Protein AF-A0A932XG18-F1 (afdb_monomer_lite)

Foldseek 3Di:
DEQEAECAAPPCHLVNSVVVCVVVVHHYHYQYPAYPCNCVPPVVSVCVVVVVVCVVVVD

Radius of gyration: 11.42 Å; chains: 1; bounding box: 26×27×24 Å

Secondary structure (DSSP, 8-state):
-EEEEETT-SSS-HHHHHHHHHHTTPEEEEETT--S-HHHH-HHHHHHHHHHHHHHHH-

Structure (mmCIF, N/CA/C/O backbone):
data_AF-A0A932XG18-F1
#
_entry.id   AF-A0A932XG18-F1
#
loop_
_atom_site.group_PDB
_atom_site.id
_atom_site.type_symbol
_atom_site.label_atom_id
_atom_site.label_alt_id
_atom_site.label_comp_id
_atom_site.label_asym_id
_atom_site.label_entity_id
_atom_site.label_seq_id
_atom_site.pdbx_PDB_ins_code
_atom_site.Cartn_x
_atom_site.Cartn_y
_atom_site.Cartn_z
_atom_site.occupancy
_atom_site.B_iso_or_equiv
_atom_site.auth_seq_id
_atom_site.auth_comp_id
_atom_site.auth_asym_id
_atom_site.auth_atom_id
_atom_site.pdbx_PDB_model_num
ATOM 1 N N . LEU A 1 1 ? -9.115 -6.368 6.974 1.00 94.25 1 LEU A N 1
ATOM 2 C CA . LEU A 1 1 ? -7.729 -6.524 6.473 1.00 94.25 1 LEU A CA 1
ATOM 3 C C . LEU A 1 1 ? -7.543 -5.612 5.271 1.00 94.25 1 LEU A C 1
ATOM 5 O O . LEU A 1 1 ? -8.382 -5.647 4.375 1.00 94.25 1 LEU A O 1
ATOM 9 N N . TYR A 1 2 ? -6.465 -4.836 5.264 1.00 97.81 2 TYR A N 1
ATOM 10 C CA . TYR A 1 2 ? -6.060 -3.981 4.151 1.00 97.81 2 TYR A CA 1
ATOM 11 C C . TYR A 1 2 ? -4.737 -4.476 3.572 1.00 97.81 2 TYR A C 1
ATOM 13 O O . TYR A 1 2 ? -3.835 -4.822 4.331 1.00 97.81 2 TYR A O 1
ATOM 21 N N . VAL A 1 3 ? -4.633 -4.509 2.245 1.00 97.88 3 VAL A N 1
ATOM 22 C CA . VAL A 1 3 ? -3.400 -4.820 1.513 1.00 97.88 3 VAL A CA 1
ATOM 23 C C . VAL A 1 3 ? -3.075 -3.625 0.627 1.00 97.88 3 VAL A C 1
ATOM 25 O O . VAL A 1 3 ? -3.798 -3.346 -0.330 1.00 97.88 3 VAL A O 1
ATOM 28 N N . LEU A 1 4 ? -2.007 -2.909 0.972 1.00 97.75 4 LEU A N 1
ATOM 29 C CA . LEU A 1 4 ? -1.504 -1.766 0.218 1.00 97.75 4 LEU A CA 1
ATOM 30 C C . LEU A 1 4 ? -0.319 -2.237 -0.629 1.00 97.75 4 LEU A C 1
ATOM 32 O O . LEU A 1 4 ? 0.546 -2.945 -0.118 1.00 97.75 4 LEU A O 1
ATOM 36 N N . SER A 1 5 ? -0.268 -1.851 -1.902 1.00 98.00 5 SER A N 1
ATOM 37 C CA . SER A 1 5 ? 0.812 -2.238 -2.819 1.00 98.00 5 SER A CA 1
ATOM 38 C C . SER A 1 5 ? 1.279 -1.043 -3.635 1.00 98.00 5 SER A C 1
ATOM 40 O O . SER A 1 5 ? 0.451 -0.276 -4.124 1.00 98.00 5 SER A O 1
ATOM 42 N N . GLY A 1 6 ? 2.595 -0.879 -3.761 1.00 97.75 6 GLY A N 1
ATOM 43 C CA . GLY A 1 6 ? 3.188 0.110 -4.655 1.00 97.75 6 GLY A CA 1
ATOM 44 C C . GLY A 1 6 ? 3.032 -0.289 -6.122 1.00 97.75 6 GLY A C 1
ATOM 45 O O . GLY A 1 6 ? 3.201 -1.455 -6.476 1.00 97.75 6 GLY A O 1
ATOM 46 N N . GLU A 1 7 ? 2.725 0.683 -6.979 1.00 97.56 7 GLU A N 1
ATOM 47 C CA . GLU A 1 7 ? 2.563 0.511 -8.428 1.00 97.56 7 GLU A CA 1
ATOM 48 C C . GLU A 1 7 ? 3.743 -0.199 -9.108 1.00 97.56 7 GLU A C 1
ATOM 50 O O . GLU A 1 7 ? 3.528 -1.023 -9.998 1.00 97.56 7 GLU A O 1
ATOM 55 N N . TYR A 1 8 ? 4.973 0.080 -8.671 1.00 96.19 8 TYR A N 1
ATOM 56 C CA . TYR A 1 8 ? 6.191 -0.500 -9.244 1.00 96.19 8 TYR A CA 1
ATOM 57 C C . TYR A 1 8 ? 6.985 -1.366 -8.252 1.00 96.19 8 TYR A C 1
ATOM 59 O O . TYR A 1 8 ? 8.186 -1.580 -8.435 1.00 96.19 8 TYR A O 1
ATOM 67 N N . ASP A 1 9 ? 6.336 -1.912 -7.216 1.00 96.19 9 ASP A N 1
ATOM 68 C CA . ASP A 1 9 ? 6.966 -2.909 -6.343 1.00 96.19 9 ASP A CA 1
ATOM 69 C C . ASP A 1 9 ? 7.238 -4.212 -7.117 1.00 96.19 9 ASP A C 1
ATOM 71 O O . ASP A 1 9 ? 6.335 -4.996 -7.419 1.00 96.19 9 ASP A O 1
ATOM 75 N N . TYR A 1 10 ? 8.509 -4.457 -7.443 1.00 91.50 10 TYR A N 1
ATOM 76 C CA . TYR A 1 10 ? 8.926 -5.647 -8.187 1.00 91.50 10 TYR A CA 1
ATOM 77 C C . TYR A 1 10 ? 8.886 -6.935 -7.351 1.00 91.50 10 TYR A C 1
ATOM 79 O O . TYR A 1 10 ? 8.825 -8.028 -7.913 1.00 91.50 10 TYR A O 1
ATOM 87 N N . SER A 1 11 ? 8.967 -6.824 -6.023 1.00 94.19 11 SER A N 1
ATOM 88 C CA . SER A 1 11 ? 9.056 -7.967 -5.110 1.00 94.19 11 SER A CA 1
ATOM 89 C C . SER A 1 11 ? 7.676 -8.469 -4.673 1.00 94.19 11 SER A C 1
ATOM 91 O O . SER A 1 11 ? 7.497 -9.664 -4.438 1.00 94.19 11 SER A O 1
ATOM 93 N N . ALA A 1 12 ? 6.693 -7.565 -4.624 1.00 94.31 12 ALA A N 1
ATOM 94 C CA .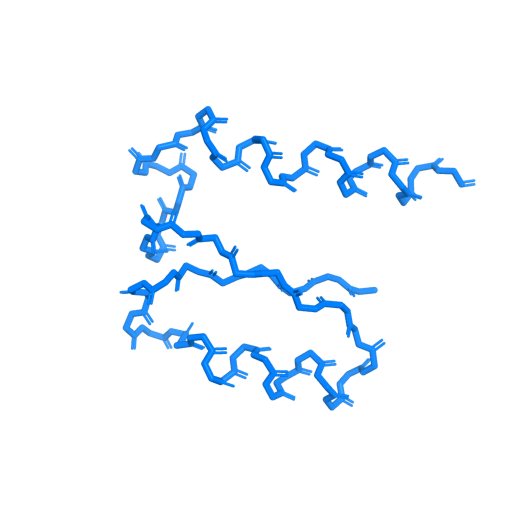 ALA A 1 12 ? 5.303 -7.827 -4.274 1.00 94.31 12 ALA A CA 1
ATOM 95 C C . ALA A 1 12 ? 4.363 -7.058 -5.217 1.00 94.31 12 ALA A C 1
ATOM 97 O O . ALA A 1 12 ? 3.713 -6.084 -4.834 1.00 94.31 12 ALA A O 1
ATOM 98 N N . THR A 1 13 ? 4.305 -7.515 -6.473 1.00 97.12 13 THR A N 1
ATOM 99 C CA . THR A 1 13 ? 3.587 -6.816 -7.553 1.00 97.12 13 THR A CA 1
ATOM 100 C C . THR A 1 13 ? 2.123 -6.499 -7.205 1.00 97.12 13 THR A C 1
ATOM 102 O O . THR A 1 13 ? 1.485 -7.270 -6.473 1.00 97.12 13 THR A O 1
ATOM 105 N N . PRO A 1 14 ? 1.533 -5.438 -7.794 1.00 97.81 14 PRO A N 1
ATOM 106 C CA . PRO A 1 14 ? 0.117 -5.113 -7.617 1.00 97.81 14 PRO A CA 1
ATOM 107 C C . PRO A 1 14 ? -0.820 -6.295 -7.858 1.00 97.81 14 PRO A C 1
ATOM 109 O O . PRO A 1 14 ? -1.775 -6.490 -7.110 1.00 97.81 14 PRO A O 1
ATOM 112 N N . GLN A 1 15 ? -0.515 -7.127 -8.858 1.00 98.00 15 GLN A N 1
ATOM 113 C CA . GLN A 1 15 ? -1.313 -8.301 -9.200 1.00 98.00 15 GLN A CA 1
ATOM 114 C C . GLN A 1 15 ? -1.303 -9.344 -8.074 1.00 98.00 15 GLN A C 1
ATOM 116 O O . GLN A 1 15 ? -2.358 -9.813 -7.652 1.00 98.00 15 GLN A O 1
ATOM 121 N N . MET A 1 16 ? -0.117 -9.659 -7.537 1.00 98.00 16 MET A N 1
ATOM 122 C CA . MET A 1 16 ? 0.035 -10.600 -6.421 1.00 98.00 16 MET A CA 1
ATOM 123 C C . MET A 1 16 ? -0.679 -10.092 -5.168 1.00 98.00 16 MET A C 1
ATOM 125 O O . MET A 1 16 ? -1.377 -10.848 -4.492 1.00 98.00 16 MET A O 1
ATOM 129 N N . SER A 1 17 ? -0.533 -8.801 -4.881 1.00 97.94 17 SER A N 1
ATOM 130 C CA . SER A 1 17 ? -1.154 -8.146 -3.733 1.00 97.94 17 SER A CA 1
ATOM 131 C C . SER A 1 17 ? -2.682 -8.100 -3.850 1.00 97.94 17 SER A C 1
ATOM 133 O O . SER A 1 17 ? -3.389 -8.366 -2.875 1.00 97.94 17 SER A O 1
ATOM 135 N N . GLN A 1 18 ? -3.208 -7.833 -5.048 1.00 98.25 18 GLN A N 1
ATOM 136 C CA . GLN A 1 18 ? -4.642 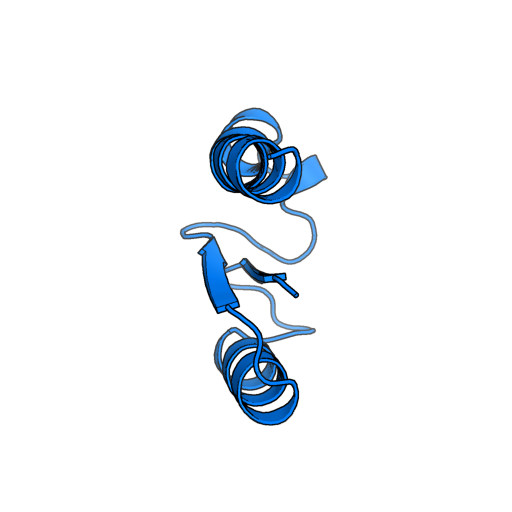-7.861 -5.326 1.00 98.25 18 GLN A CA 1
ATOM 137 C C . GLN A 1 18 ? -5.220 -9.272 -5.165 1.00 98.25 18 GLN A C 1
ATOM 139 O O . GLN A 1 18 ? -6.270 -9.444 -4.537 1.00 98.25 18 GLN A O 1
ATOM 144 N N . ASP A 1 19 ? -4.533 -10.289 -5.686 1.00 98.31 19 ASP A N 1
ATOM 145 C CA . ASP A 1 19 ? -4.958 -11.680 -5.539 1.00 98.31 19 ASP A CA 1
ATOM 146 C C . ASP A 1 19 ? -4.912 -12.126 -4.074 1.00 98.31 19 ASP A C 1
ATOM 148 O O . ASP A 1 19 ? -5.842 -12.786 -3.606 1.00 98.31 19 ASP A O 1
ATOM 152 N N . ALA A 1 20 ? -3.891 -11.725 -3.312 1.00 98.06 20 ALA A N 1
ATOM 153 C CA . ALA A 1 20 ? -3.818 -11.991 -1.878 1.00 98.06 20 ALA A CA 1
ATOM 154 C C . ALA A 1 20 ? -4.985 -11.341 -1.118 1.00 98.06 20 ALA A C 1
ATOM 156 O O . ALA A 1 20 ? -5.652 -12.010 -0.326 1.00 98.06 20 ALA A O 1
ATOM 157 N N . ALA A 1 21 ? -5.289 -10.069 -1.399 1.00 98.25 21 ALA A N 1
ATOM 158 C CA . ALA A 1 21 ? -6.427 -9.378 -0.797 1.00 98.25 21 ALA A CA 1
ATOM 159 C C . ALA A 1 21 ? -7.744 -10.111 -1.086 1.00 98.25 21 ALA A C 1
ATOM 161 O O . ALA A 1 21 ? -8.527 -10.344 -0.167 1.00 98.25 21 ALA A O 1
ATOM 162 N N . ARG A 1 22 ? -7.959 -10.550 -2.335 1.00 98.12 22 ARG A N 1
ATOM 163 C CA . ARG A 1 22 ? -9.148 -11.321 -2.723 1.00 98.12 22 ARG A CA 1
ATOM 164 C C . ARG A 1 22 ? -9.253 -12.636 -1.947 1.00 98.12 22 ARG A C 1
ATOM 166 O O . ARG A 1 22 ? -10.315 -12.921 -1.402 1.00 98.12 22 ARG A O 1
ATOM 173 N N . HIS A 1 23 ? -8.178 -13.421 -1.875 1.00 98.31 23 HIS A N 1
ATOM 174 C CA . HIS A 1 23 ? -8.185 -14.711 -1.171 1.00 98.31 23 HIS A CA 1
ATOM 175 C C . HIS A 1 23 ? -8.412 -14.570 0.337 1.00 98.31 23 HIS A C 1
ATOM 177 O O . HIS A 1 23 ? -9.026 -15.440 0.949 1.00 98.31 23 HIS A O 1
ATOM 183 N N . LEU A 1 24 ? -7.941 -13.475 0.934 1.00 97.75 24 LEU A N 1
ATOM 184 C CA . LEU A 1 24 ? -8.081 -13.200 2.363 1.00 97.75 24 LEU A CA 1
ATOM 185 C C . LEU A 1 24 ? -9.375 -12.443 2.714 1.00 97.75 24 LEU A C 1
ATOM 187 O O . LEU A 1 24 ? -9.589 -12.126 3.883 1.00 97.75 24 LEU A O 1
ATOM 191 N N . GLY A 1 25 ? -10.226 -12.119 1.730 1.00 97.62 25 GLY A N 1
ATOM 192 C CA . GLY A 1 25 ? -11.427 -11.302 1.939 1.00 97.62 25 GLY A CA 1
ATOM 193 C C . GLY A 1 25 ? -11.120 -9.871 2.406 1.00 97.62 25 GLY A C 1
ATOM 194 O O . GLY A 1 25 ? -11.900 -9.276 3.148 1.00 97.62 25 GLY A O 1
ATOM 195 N N . GLY A 1 26 ? -9.956 -9.337 2.031 1.00 96.88 26 GLY A N 1
ATOM 196 C CA . GLY A 1 26 ? -9.484 -7.998 2.377 1.00 96.88 26 GLY A CA 1
ATOM 197 C C . GLY A 1 26 ? -9.756 -6.945 1.300 1.00 96.88 26 GLY A C 1
ATOM 198 O O . GLY A 1 26 ? -10.182 -7.244 0.185 1.00 96.88 26 GLY A O 1
ATOM 199 N N . LYS A 1 27 ? -9.466 -5.687 1.641 1.00 98.00 27 LYS A N 1
ATOM 200 C CA . LYS A 1 27 ? -9.508 -4.543 0.722 1.00 98.00 27 LYS A CA 1
ATOM 201 C C . LYS A 1 27 ? -8.117 -4.314 0.119 1.00 98.00 27 LYS A C 1
ATOM 203 O O . LYS A 1 27 ? -7.130 -4.275 0.854 1.00 98.00 27 LYS A O 1
ATOM 208 N N . PHE A 1 28 ? -8.048 -4.170 -1.202 1.00 98.25 28 PHE A N 1
ATOM 209 C CA . PHE A 1 28 ? -6.818 -3.843 -1.928 1.00 98.25 28 PHE A CA 1
ATOM 210 C C . PHE A 1 28 ? -6.738 -2.341 -2.201 1.00 98.25 28 PHE A C 1
ATOM 212 O O . PHE A 1 28 ? -7.727 -1.745 -2.629 1.00 98.25 28 PHE A O 1
ATOM 219 N N . VAL A 1 29 ? -5.561 -1.755 -1.994 1.00 98.12 29 VAL A N 1
ATOM 220 C CA . VAL A 1 29 ? -5.268 -0.352 -2.296 1.00 98.12 29 VAL A CA 1
ATOM 221 C C . VAL A 1 29 ? -3.980 -0.285 -3.108 1.00 98.12 29 VAL A C 1
ATOM 223 O O . VAL A 1 29 ? -2.923 -0.726 -2.654 1.00 98.12 29 VAL A O 1
ATOM 226 N N . LEU A 1 30 ? -4.071 0.286 -4.308 1.00 98.06 30 LEU A N 1
ATOM 227 C CA . LEU A 1 30 ? -2.906 0.603 -5.124 1.00 98.06 30 LEU A CA 1
ATOM 228 C C . LEU A 1 30 ? -2.377 1.984 -4.729 1.00 98.06 30 LEU A C 1
ATOM 230 O O . LEU A 1 30 ? -3.115 2.968 -4.771 1.00 98.06 30 LEU A O 1
ATOM 234 N N . MET A 1 31 ? -1.103 2.048 -4.362 1.00 97.69 31 MET A N 1
ATOM 235 C CA . MET A 1 31 ? -0.390 3.296 -4.124 1.00 97.69 31 MET A CA 1
ATOM 236 C C . MET A 1 31 ? 0.341 3.681 -5.410 1.00 97.69 31 MET A C 1
ATOM 238 O O . MET A 1 31 ? 1.367 3.096 -5.760 1.00 97.69 31 MET A O 1
ATOM 242 N N . GLU A 1 32 ? -0.232 4.631 -6.142 1.00 96.81 32 GLU 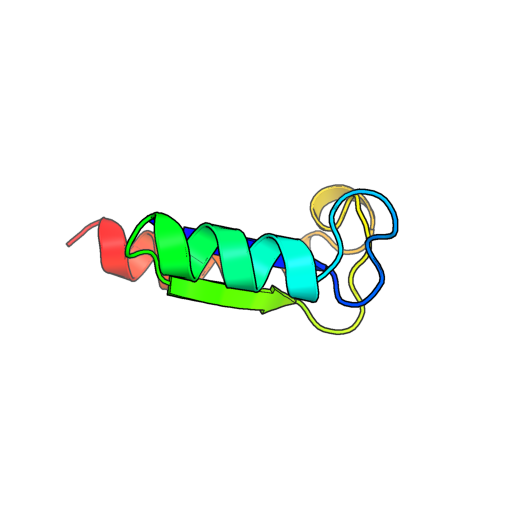A N 1
ATOM 243 C CA . GLU A 1 32 ? 0.319 5.107 -7.412 1.00 96.81 32 GLU A CA 1
ATOM 244 C C . GLU A 1 32 ? 1.666 5.797 -7.197 1.00 96.81 32 GLU A C 1
ATOM 246 O O . GLU A 1 32 ? 1.842 6.515 -6.208 1.00 96.81 32 GLU A O 1
ATOM 251 N N . GLN A 1 33 ? 2.591 5.620 -8.146 1.00 95.25 33 GLN A N 1
ATOM 252 C CA . GLN A 1 33 ? 3.947 6.175 -8.107 1.00 95.25 33 GLN A CA 1
ATOM 253 C C . GLN A 1 33 ? 4.712 5.826 -6.821 1.00 95.25 33 GLN A C 1
ATOM 255 O O . GLN A 1 33 ? 5.483 6.636 -6.314 1.00 95.25 33 GLN A O 1
ATOM 260 N N . MET A 1 34 ? 4.495 4.613 -6.309 1.00 97.06 34 MET A N 1
ATOM 261 C CA . MET A 1 34 ? 5.204 4.077 -5.151 1.00 97.06 34 MET A CA 1
ATOM 262 C C . MET A 1 34 ? 5.879 2.748 -5.461 1.00 97.06 34 MET A C 1
ATOM 264 O O . MET A 1 34 ? 5.338 1.916 -6.195 1.00 97.06 34 MET A O 1
ATOM 268 N N . GLY A 1 35 ? 7.041 2.546 -4.843 1.00 95.50 35 GLY A N 1
ATOM 269 C CA . GLY A 1 35 ? 7.817 1.321 -4.929 1.00 95.50 35 GLY A CA 1
ATOM 270 C C . GLY A 1 35 ? 7.637 0.397 -3.739 1.00 95.50 35 GLY A C 1
ATOM 271 O O . GLY A 1 35 ? 6.584 0.340 -3.103 1.00 95.50 35 GLY A O 1
ATOM 272 N N . HIS A 1 36 ? 8.703 -0.345 -3.454 1.00 95.81 36 HIS A N 1
ATOM 273 C CA . HIS A 1 36 ? 8.738 -1.329 -2.377 1.00 95.81 36 HIS A CA 1
ATOM 274 C C . HIS A 1 36 ? 8.857 -0.684 -0.990 1.00 95.81 36 HIS A C 1
ATOM 276 O O . HIS A 1 36 ? 8.383 -1.242 0.000 1.00 95.81 36 HIS A O 1
ATOM 282 N N . PHE A 1 37 ? 9.455 0.509 -0.907 1.00 95.50 37 PHE A N 1
ATOM 283 C CA . PHE A 1 37 ? 9.654 1.224 0.352 1.00 95.50 37 PHE A CA 1
ATOM 284 C C . PHE A 1 37 ? 8.932 2.578 0.344 1.00 95.50 37 PHE A C 1
ATOM 286 O O . PHE A 1 37 ? 9.572 3.614 0.526 1.00 95.50 37 PHE A O 1
ATOM 293 N N . PRO A 1 38 ? 7.593 2.611 0.197 1.00 95.25 38 PRO A N 1
ATOM 294 C CA . PRO A 1 38 ? 6.830 3.856 0.054 1.00 95.25 38 PRO A CA 1
ATOM 295 C C . PRO A 1 38 ? 7.015 4.813 1.239 1.00 95.25 38 PRO A C 1
ATOM 297 O O . PRO A 1 38 ? 7.061 6.025 1.065 1.00 95.25 38 PRO A O 1
ATOM 300 N N . MET A 1 39 ? 7.194 4.268 2.444 1.00 95.00 39 MET A N 1
ATOM 301 C CA . MET A 1 39 ? 7.458 5.031 3.665 1.00 95.00 39 MET A CA 1
ATOM 302 C C . MET A 1 39 ? 8.824 5.731 3.682 1.00 95.00 39 MET A C 1
ATOM 304 O O . MET A 1 39 ? 9.006 6.662 4.457 1.00 95.00 39 MET A O 1
ATOM 308 N N . GLY A 1 40 ? 9.790 5.250 2.894 1.00 95.88 40 GLY A N 1
ATOM 309 C CA . GLY A 1 40 ? 11.119 5.846 2.754 1.00 95.88 40 GLY A CA 1
ATOM 310 C C . GLY A 1 40 ? 11.275 6.671 1.478 1.00 95.88 40 GLY A C 1
ATOM 311 O O . GLY A 1 40 ? 12.021 7.644 1.483 1.00 95.88 40 GLY A O 1
ATOM 312 N N . GLU A 1 41 ? 10.574 6.292 0.408 1.00 93.25 41 GLU A N 1
ATOM 313 C CA . GLU A 1 41 ? 10.572 6.995 -0.877 1.00 93.25 41 GLU A CA 1
ATOM 314 C C . GLU A 1 41 ? 9.807 8.324 -0.780 1.00 93.25 41 GLU A C 1
ATOM 316 O O . GLU A 1 41 ? 10.367 9.361 -1.120 1.00 93.25 41 GLU A O 1
ATOM 321 N N . GLU A 1 42 ? 8.567 8.302 -0.273 1.00 95.38 42 GLU A N 1
ATOM 322 C CA . GLU A 1 42 ? 7.676 9.472 -0.209 1.00 95.38 42 GLU A CA 1
ATOM 323 C C . GLU A 1 42 ? 6.761 9.415 1.039 1.00 95.38 42 GLU A C 1
ATOM 325 O O . GLU A 1 42 ? 5.567 9.090 0.945 1.00 95.38 42 GLU A O 1
ATOM 330 N N . PRO A 1 43 ? 7.288 9.738 2.239 1.00 96.56 43 PRO A N 1
ATOM 331 C CA . PRO A 1 43 ? 6.589 9.534 3.512 1.00 96.56 43 PRO A CA 1
ATOM 332 C C . PRO A 1 43 ? 5.229 10.241 3.611 1.00 96.56 43 PRO A C 1
ATOM 334 O O . PRO A 1 43 ? 4.273 9.672 4.138 1.00 96.56 43 PRO A O 1
ATOM 337 N N . GLU A 1 44 ? 5.124 11.472 3.098 1.00 97.25 44 GLU A N 1
ATOM 338 C CA . GLU A 1 44 ? 3.889 12.269 3.158 1.00 97.25 44 GLU A CA 1
ATOM 339 C C . GLU A 1 44 ? 2.777 11.659 2.300 1.00 97.25 44 GLU A C 1
ATOM 341 O O . GLU A 1 44 ? 1.624 11.559 2.725 1.00 97.25 44 GL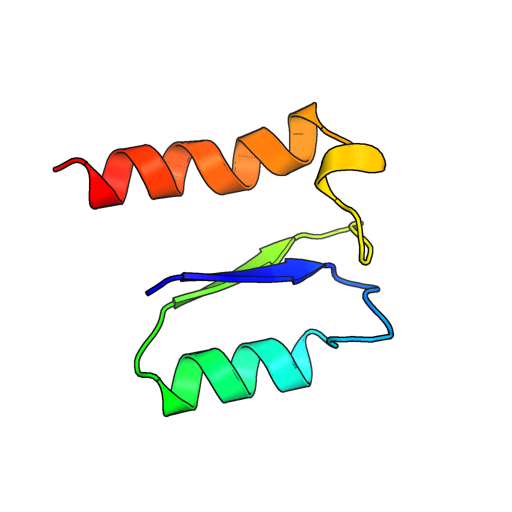U A O 1
ATOM 346 N N . ARG A 1 45 ? 3.125 11.194 1.098 1.00 96.75 45 ARG A N 1
ATOM 347 C CA . ARG A 1 45 ? 2.165 10.554 0.201 1.00 96.75 45 ARG A CA 1
ATOM 348 C C . ARG A 1 45 ? 1.819 9.144 0.664 1.00 96.75 45 ARG A C 1
ATOM 350 O O . ARG A 1 45 ? 0.673 8.741 0.537 1.00 96.75 45 ARG A O 1
ATOM 357 N N . PHE A 1 46 ? 2.754 8.405 1.256 1.00 97.75 46 PHE A N 1
ATOM 358 C CA . PHE A 1 46 ? 2.417 7.151 1.928 1.00 97.75 46 PHE A CA 1
ATOM 359 C C . PHE A 1 46 ? 1.403 7.380 3.060 1.00 97.75 46 PHE A C 1
ATOM 361 O O . PHE A 1 46 ? 0.395 6.676 3.142 1.00 97.75 46 PHE A O 1
ATOM 368 N N . ALA A 1 47 ? 1.622 8.402 3.895 1.00 97.56 47 ALA A N 1
ATOM 369 C CA . ALA A 1 47 ? 0.706 8.744 4.978 1.00 97.56 47 ALA A CA 1
ATOM 370 C C . ALA A 1 47 ? -0.703 9.088 4.468 1.00 97.56 47 ALA A C 1
ATOM 372 O O . ALA A 1 47 ? -1.678 8.669 5.088 1.00 97.56 47 ALA A O 1
ATOM 373 N N . SER A 1 48 ? -0.837 9.757 3.315 1.00 97.62 48 SER A N 1
ATOM 374 C CA . SER A 1 48 ? -2.155 10.079 2.748 1.00 97.62 48 SER A CA 1
ATOM 375 C C . SER A 1 48 ? -2.975 8.846 2.339 1.00 97.62 48 SER A C 1
ATOM 377 O O . SER A 1 48 ? -4.204 8.907 2.371 1.00 97.62 48 SER A O 1
ATOM 379 N N . TYR A 1 49 ? -2.332 7.713 2.028 1.00 97.81 49 TYR A N 1
ATOM 380 C CA . TYR A 1 49 ? -3.020 6.432 1.823 1.00 97.81 49 TYR A CA 1
ATOM 381 C C . TYR A 1 49 ? -3.397 5.745 3.142 1.00 97.81 49 TYR A C 1
ATOM 383 O O . TYR A 1 49 ? -4.442 5.102 3.221 1.00 97.81 49 TYR A O 1
ATOM 391 N N . VAL A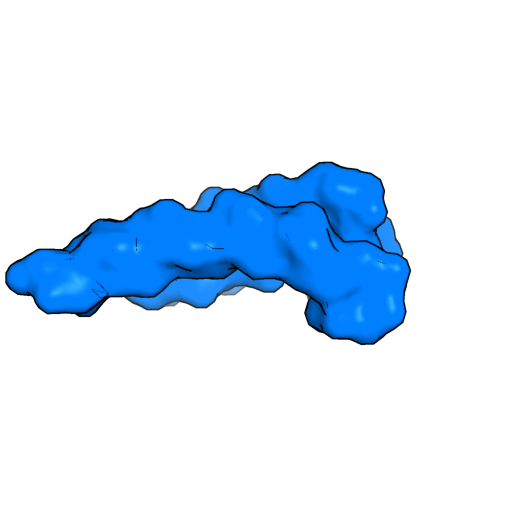 1 50 ? -2.555 5.856 4.173 1.00 97.31 50 VAL A N 1
ATOM 392 C CA . VAL A 1 50 ? -2.723 5.125 5.441 1.00 97.31 50 VAL A CA 1
ATOM 393 C C . VAL A 1 50 ? -3.692 5.821 6.396 1.00 97.31 50 VAL A C 1
ATOM 395 O O . VAL A 1 50 ? -4.519 5.144 7.001 1.00 97.31 50 VAL A O 1
ATOM 398 N N . SER A 1 51 ? -3.631 7.147 6.529 1.00 97.44 51 SER A N 1
ATOM 399 C CA . SER A 1 51 ? -4.488 7.921 7.440 1.00 97.44 51 SER A CA 1
ATOM 400 C C . SER A 1 51 ? -5.986 7.608 7.316 1.00 97.44 51 SER A C 1
ATOM 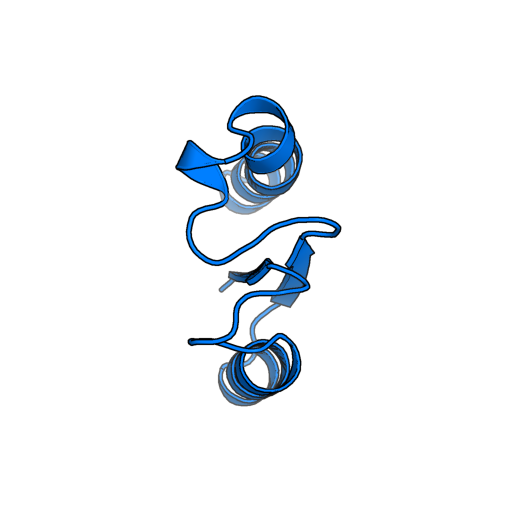402 O O . SER A 1 51 ? -6.564 7.214 8.325 1.00 97.44 51 SER A O 1
ATOM 404 N N . PRO A 1 52 ? -6.620 7.664 6.125 1.00 97.31 52 PRO A N 1
ATOM 405 C CA . PRO A 1 52 ? -8.052 7.373 6.016 1.00 97.31 52 PRO A CA 1
ATOM 406 C C . PRO A 1 52 ? -8.401 5.919 6.368 1.00 97.31 52 PRO A C 1
ATOM 408 O O . PRO A 1 52 ? -9.512 5.636 6.807 1.00 97.31 52 PRO A O 1
ATOM 411 N N . ILE A 1 53 ? -7.460 4.984 6.192 1.00 97.50 53 ILE A N 1
ATOM 412 C CA . ILE A 1 53 ? -7.646 3.583 6.585 1.00 97.50 53 ILE A CA 1
ATOM 413 C C . ILE A 1 53 ? -7.625 3.456 8.107 1.00 97.50 53 ILE A C 1
ATOM 415 O O . ILE A 1 53 ? -8.435 2.717 8.660 1.00 97.50 53 ILE A O 1
ATOM 419 N N . LEU A 1 54 ? -6.699 4.152 8.777 1.00 97.00 54 LEU A N 1
ATOM 420 C CA . LEU A 1 54 ? -6.619 4.167 10.238 1.00 97.00 54 LEU A CA 1
ATOM 421 C C . LEU A 1 54 ? -7.881 4.763 10.859 1.00 97.00 54 LEU A C 1
ATOM 423 O O . LEU A 1 54 ? -8.386 4.192 11.821 1.00 97.00 54 LEU A O 1
ATOM 427 N N . ASP A 1 55 ? -8.402 5.843 10.274 1.00 97.19 55 ASP A N 1
ATOM 428 C CA . ASP A 1 55 ? -9.663 6.447 10.701 1.00 97.19 55 ASP A CA 1
ATOM 429 C C . ASP A 1 55 ? -10.808 5.422 10.600 1.00 97.19 55 ASP A C 1
ATOM 431 O O . ASP A 1 55 ? -11.466 5.162 11.604 1.00 97.19 55 ASP A O 1
ATOM 435 N N . GLU A 1 56 ? -10.966 4.745 9.450 1.00 96.31 56 GLU A N 1
ATOM 436 C CA . GLU A 1 56 ? -12.026 3.739 9.238 1.00 96.31 56 GLU A CA 1
ATOM 437 C C . GLU A 1 56 ? -11.964 2.571 10.236 1.00 96.31 56 GLU A C 1
ATOM 439 O O . GLU A 1 56 ? -12.998 2.090 10.688 1.00 96.31 56 GLU A O 1
ATOM 444 N N . VAL A 1 57 ? -10.768 2.066 10.560 1.00 95.56 57 VAL A N 1
ATOM 445 C CA . VAL A 1 57 ? -10.629 0.886 11.440 1.00 95.56 57 VAL A CA 1
ATOM 446 C C . VAL A 1 57 ? -10.622 1.224 12.931 1.00 95.56 57 VAL A C 1
ATOM 448 O O . VAL A 1 57 ? -10.593 0.308 13.753 1.00 95.56 57 VAL A O 1
ATOM 451 N N . SER A 1 58 ? -10.563 2.511 13.277 1.00 92.69 58 SER A N 1
ATOM 452 C CA . SER A 1 58 ? -10.603 2.984 14.665 1.00 92.69 58 SER A CA 1
ATOM 453 C C . SER A 1 58 ? -12.022 3.215 15.196 1.00 92.69 58 SER A C 1
ATOM 455 O O . SER A 1 58 ? -12.184 3.372 16.408 1.00 92.69 58 SER A O 1
ATOM 457 N N . GLU A 1 59 ? -13.023 3.202 14.309 1.00 70.25 59 GLU A N 1
ATOM 458 C CA . GLU A 1 59 ? -14.458 3.186 14.633 1.00 70.25 59 GLU A CA 1
ATOM 459 C C . GLU A 1 59 ? -14.968 1.765 14.931 1.00 70.25 59 GLU A C 1
ATOM 461 O O . GLU A 1 59 ? -15.764 1.624 15.891 1.00 70.25 59 GLU A O 1
#

pLDDT: mean 96.35, std 3.74, range [70.25, 98.31]

Sequence (59 aa):
LYVLSGEYDYSATPQMSQDAARHLGGKFVLMEQMGHFPMGEEPERFASYVSPILDEVSE